Protein AF-A0A0X3VDR1-F1 (afdb_monomer_lite)

Secondary structure (DSSP, 8-state):
-HHHHHHTS-HHHHHHHHHHTT--SPPPHHHHHHHHTTSSPPPHHHHHHHHHHHHHHHHHHHHHHHHHHHHHHHHHHHHHHHHHHHHTT----SHHHHHHHHHHHHHHHHHHHHTTT-GGGS-HHHHHHHHHTT--TT-GGG-TT-----

Radius of gyration: 29.9 Å; chains: 1; bounding box: 50×28×79 Å

Sequence (150 aa):
MAVAQALGLKVTAVASAMRAAGTTQPLTVEQARAWRSLAEEPPPWMRELLADAAVRSARRAAVTRSRAIEAEHRELLLEAQVVEKLLAGRTIRGDERELIASDIAFRAMKDLVRADGDVGQLSDLDLASLRWAGVIPQNRSTWFLGRGNR

Organism: NCBI:txid135947

Foldseek 3Di:
DLLCVLLVHDPVLVVVLCVVVVNPDDDDSVVSNCCNVVVDPDDPSVVVSSVVVVVVVVVVVVVVVVVVVVVVVVLVVLLVVLLVCLLVVHDFDDDSSVVSLVVQQVVLLVQLVVVVLPCVSGDSSSVSSCVNQVHDSVDPVRRPVPDPDD

Structure (mmCIF, N/CA/C/O backbone):
data_AF-A0A0X3VDR1-F1
#
_entry.id   AF-A0A0X3VDR1-F1
#
loop_
_atom_site.group_PDB
_atom_site.id
_atom_site.type_symbol
_atom_site.label_atom_id
_atom_site.label_alt_id
_atom_site.label_comp_id
_atom_site.label_asym_id
_atom_site.label_entity_id
_atom_site.label_seq_id
_atom_site.pdbx_PDB_ins_code
_atom_site.Cartn_x
_atom_site.Cartn_y
_atom_site.Cartn_z
_atom_site.occupancy
_atom_site.B_iso_or_equiv
_atom_site.auth_seq_id
_atom_site.auth_comp_id
_atom_site.auth_asym_id
_atom_site.auth_atom_id
_atom_site.pdbx_PDB_model_num
ATOM 1 N N . MET A 1 1 ? -27.899 -1.282 23.219 1.00 63.50 1 MET A N 1
ATOM 2 C CA . MET A 1 1 ? -26.843 -1.035 22.203 1.00 63.50 1 MET A CA 1
ATOM 3 C C . MET A 1 1 ? -26.114 0.293 22.395 1.00 63.50 1 MET A C 1
ATOM 5 O O . MET A 1 1 ? -24.891 0.268 22.413 1.00 63.50 1 MET A O 1
ATOM 9 N N . ALA A 1 2 ? -26.819 1.418 22.575 1.00 83.94 2 ALA A N 1
ATOM 10 C CA . ALA A 1 2 ? -26.212 2.757 22.644 1.00 83.94 2 ALA A CA 1
ATOM 11 C C . ALA A 1 2 ? -25.095 2.916 23.701 1.00 83.94 2 ALA A C 1
ATOM 13 O O . ALA A 1 2 ? -24.086 3.555 23.428 1.00 83.94 2 ALA A O 1
ATOM 14 N N . VAL A 1 3 ? -25.221 2.269 24.865 1.00 84.50 3 VAL A N 1
ATOM 15 C CA . VAL A 1 3 ? -24.201 2.268 25.938 1.00 84.50 3 VAL A CA 1
ATOM 16 C C . VAL A 1 3 ? -22.885 1.631 25.481 1.00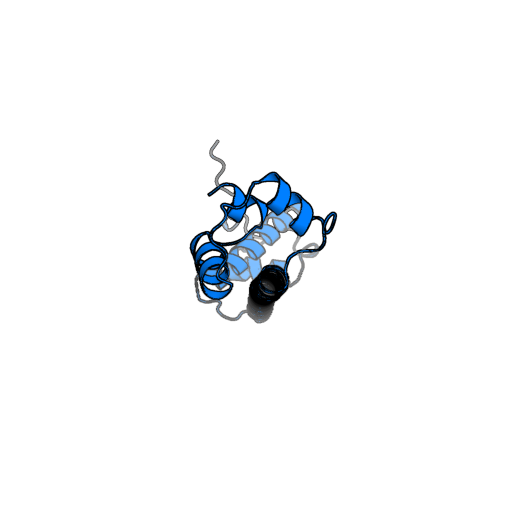 84.50 3 VAL A C 1
ATOM 18 O O . VAL A 1 3 ? -21.820 2.219 25.624 1.00 84.50 3 VAL A O 1
ATOM 21 N N . ALA A 1 4 ? -22.942 0.436 24.888 1.00 85.38 4 ALA A N 1
ATOM 22 C CA . ALA A 1 4 ? -21.743 -0.268 24.436 1.00 85.38 4 ALA A CA 1
ATOM 23 C C . ALA A 1 4 ? -21.039 0.497 23.305 1.00 85.38 4 ALA A C 1
ATOM 25 O O . ALA A 1 4 ? -19.815 0.595 23.291 1.00 85.38 4 ALA A O 1
ATOM 26 N N . GLN A 1 5 ? -21.814 1.115 22.409 1.00 86.69 5 GLN A N 1
ATOM 27 C CA . GLN A 1 5 ? -21.287 1.995 21.369 1.00 86.69 5 GLN A CA 1
ATOM 28 C C . GLN A 1 5 ? -20.631 3.250 21.964 1.00 86.69 5 GLN A C 1
ATOM 30 O O . GLN A 1 5 ? -19.521 3.598 21.563 1.00 86.69 5 GLN A O 1
ATOM 35 N N . ALA A 1 6 ? -21.263 3.879 22.963 1.00 86.50 6 ALA A N 1
ATOM 36 C CA . ALA A 1 6 ? -20.687 5.006 23.692 1.00 86.50 6 ALA A CA 1
ATOM 37 C C . ALA A 1 6 ? -19.363 4.631 24.373 1.00 86.50 6 ALA A C 1
ATOM 39 O O . ALA A 1 6 ? -18.447 5.441 24.360 1.00 86.50 6 ALA A O 1
ATOM 40 N N . LEU A 1 7 ? -19.206 3.393 24.850 1.00 84.50 7 LEU A N 1
ATOM 41 C CA . LEU A 1 7 ? -17.955 2.871 25.419 1.00 84.50 7 LEU A CA 1
ATOM 42 C C . LEU A 1 7 ? -16.945 2.374 24.365 1.00 84.50 7 LEU A C 1
ATOM 44 O O . LEU A 1 7 ? -15.790 2.130 24.693 1.00 84.50 7 LEU A O 1
ATOM 48 N N . GLY A 1 8 ? -17.349 2.210 23.101 1.00 85.94 8 GLY A N 1
ATOM 49 C CA . GLY A 1 8 ? -16.509 1.592 22.065 1.00 85.94 8 GLY A CA 1
ATOM 50 C C . GLY A 1 8 ? -16.304 0.083 22.260 1.00 85.94 8 GLY A C 1
ATOM 51 O O . GLY A 1 8 ? -15.312 -0.481 21.799 1.00 85.94 8 GLY A O 1
ATOM 52 N N . LEU A 1 9 ? -17.233 -0.579 22.952 1.00 89.38 9 LEU A N 1
ATOM 53 C CA . LEU A 1 9 ? -17.167 -1.986 23.339 1.00 89.38 9 LEU A CA 1
ATOM 54 C C . LEU A 1 9 ? -18.248 -2.819 22.645 1.00 89.38 9 LEU A C 1
ATOM 56 O O . LEU A 1 9 ? -19.273 -2.317 22.183 1.00 89.38 9 LEU A O 1
ATOM 60 N N . LYS A 1 10 ? -18.050 -4.141 22.615 1.00 89.62 10 LYS A N 1
ATOM 61 C CA . LYS A 1 10 ? -19.105 -5.077 22.205 1.00 89.62 10 LYS A CA 1
ATOM 62 C C . LYS A 1 10 ? -20.152 -5.194 23.312 1.00 89.62 10 LYS A C 1
ATOM 64 O O . LYS A 1 10 ? -19.797 -5.357 24.477 1.00 89.62 10 LYS A O 1
ATOM 69 N N . VAL A 1 11 ? -21.432 -5.218 22.935 1.00 89.25 11 VAL A N 1
ATOM 70 C CA . VAL A 1 11 ? -22.562 -5.403 23.871 1.00 89.25 11 VAL A CA 1
ATOM 71 C C . VAL A 1 11 ? -22.384 -6.662 24.721 1.00 89.25 11 VAL A C 1
ATOM 73 O O . VAL A 1 11 ? -22.598 -6.623 25.927 1.00 89.25 11 VAL A O 1
ATOM 76 N N . THR A 1 12 ? -21.929 -7.758 24.111 1.00 90.94 12 THR A N 1
ATOM 77 C CA . THR A 1 12 ? -21.685 -9.028 24.807 1.00 90.94 12 THR A CA 1
ATOM 78 C C . THR A 1 12 ? -20.596 -8.922 25.873 1.00 90.94 12 THR A C 1
ATOM 80 O O . THR A 1 12 ? -20.738 -9.517 26.935 1.00 90.94 12 THR A O 1
ATOM 83 N N . ALA A 1 13 ? -19.545 -8.133 25.629 1.00 89.06 13 ALA A N 1
ATOM 84 C CA . ALA A 1 13 ? -18.464 -7.924 26.589 1.00 89.06 13 ALA A CA 1
ATOM 85 C C . ALA A 1 13 ? -18.941 -7.112 27.802 1.00 89.06 13 ALA A C 1
ATOM 87 O O . ALA A 1 13 ? -18.691 -7.511 28.934 1.00 89.06 13 ALA A O 1
ATOM 88 N N . VAL A 1 14 ? -19.702 -6.036 27.568 1.00 89.19 14 VAL A N 1
ATOM 89 C CA . VAL A 1 14 ? -20.306 -5.227 28.642 1.00 89.19 14 VAL A CA 1
ATOM 90 C C . VAL A 1 14 ? -21.288 -6.067 29.461 1.00 89.19 14 VAL A C 1
ATOM 92 O O . VAL A 1 14 ? -21.184 -6.111 30.679 1.00 89.19 14 VAL A O 1
ATOM 95 N N . ALA A 1 15 ? -22.195 -6.799 28.807 1.00 89.50 15 ALA A N 1
ATOM 96 C CA . ALA A 1 15 ? -23.180 -7.632 29.497 1.00 89.50 15 ALA A CA 1
ATOM 97 C C . ALA A 1 15 ? -22.541 -8.782 30.295 1.00 89.50 15 ALA A C 1
ATOM 99 O O . ALA A 1 15 ? -23.060 -9.166 31.341 1.00 89.50 15 ALA A O 1
ATOM 100 N N . SER A 1 16 ? -21.436 -9.351 29.804 1.00 89.88 16 SER A N 1
ATOM 101 C CA . SER A 1 16 ? -20.677 -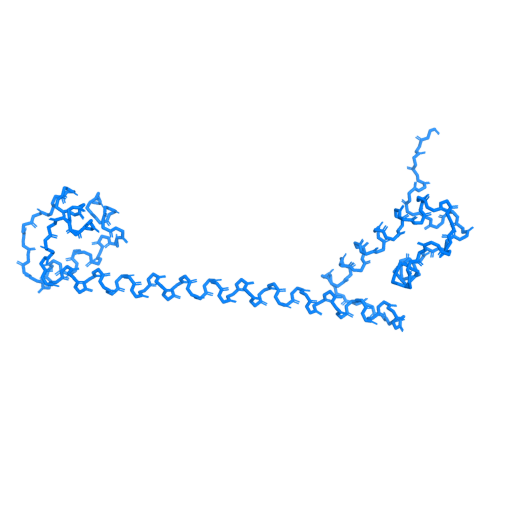10.372 30.531 1.00 89.88 16 SER A CA 1
ATOM 102 C C . SER A 1 16 ? -19.986 -9.784 31.761 1.00 89.88 16 SER A C 1
ATOM 104 O O . SER A 1 16 ? -20.050 -10.385 32.828 1.00 89.88 16 SER A O 1
ATOM 106 N N . ALA A 1 17 ? -19.368 -8.608 31.627 1.00 89.94 17 ALA A N 1
ATOM 107 C CA . ALA A 1 17 ? -18.690 -7.935 32.729 1.00 89.94 17 ALA A CA 1
ATOM 108 C C . ALA A 1 17 ? -19.677 -7.462 33.810 1.00 89.94 17 ALA A C 1
ATOM 110 O O . ALA A 1 17 ? -19.440 -7.691 34.990 1.00 89.94 17 ALA A O 1
ATOM 111 N N . MET A 1 18 ? -20.832 -6.912 33.414 1.00 91.06 18 MET A N 1
ATOM 112 C CA . MET A 1 18 ? -21.910 -6.556 34.346 1.00 91.06 18 MET A CA 1
ATOM 113 C C . MET A 1 18 ? -22.401 -7.770 35.140 1.00 91.06 18 MET A C 1
ATOM 115 O O . MET A 1 18 ? -22.559 -7.681 36.354 1.00 91.06 18 MET A O 1
ATOM 119 N N . ARG A 1 19 ? -22.601 -8.918 34.473 1.00 90.31 19 ARG A N 1
ATOM 120 C CA . ARG A 1 19 ? -22.996 -10.168 35.141 1.00 90.31 19 ARG A CA 1
ATOM 121 C C . ARG A 1 19 ? -21.931 -10.664 36.116 1.00 90.31 19 ARG A C 1
ATOM 123 O O . ARG A 1 19 ? -22.279 -11.026 37.232 1.00 90.31 19 ARG A O 1
ATOM 130 N N . ALA A 1 20 ? -20.659 -10.650 35.719 1.00 90.50 20 ALA A N 1
ATOM 131 C CA . ALA A 1 20 ? -19.552 -11.049 36.588 1.00 90.50 20 ALA A CA 1
ATOM 132 C C . ALA A 1 20 ? -19.414 -10.133 37.818 1.00 90.50 20 ALA A C 1
ATOM 134 O O . ALA A 1 20 ? -19.102 -10.606 38.904 1.00 90.50 20 ALA A O 1
ATOM 135 N N . ALA A 1 21 ? -19.711 -8.841 37.660 1.00 88.69 21 ALA A N 1
ATOM 136 C CA . ALA A 1 21 ? -19.691 -7.851 38.733 1.00 88.69 21 ALA A CA 1
ATOM 137 C C . ALA A 1 21 ? -20.991 -7.791 39.563 1.00 88.69 21 ALA A C 1
ATOM 139 O O . ALA A 1 21 ? -21.124 -6.912 40.411 1.00 88.69 21 ALA A O 1
ATOM 140 N N . GLY A 1 22 ? -21.983 -8.650 39.293 1.00 89.75 22 GLY A N 1
ATOM 141 C CA . GLY A 1 22 ? -23.278 -8.633 39.987 1.00 89.75 22 GLY A CA 1
ATOM 142 C C . GLY A 1 22 ? -24.116 -7.369 39.743 1.00 89.75 22 GLY A C 1
ATOM 143 O O . GLY A 1 22 ? -25.037 -7.078 40.502 1.00 89.75 22 GLY A O 1
ATOM 144 N N . THR A 1 23 ? -23.814 -6.598 38.696 1.00 86.19 23 THR A N 1
ATOM 145 C CA . THR A 1 23 ? -24.520 -5.349 38.385 1.00 86.19 23 THR A CA 1
ATOM 146 C C . THR A 1 23 ? -25.832 -5.651 37.666 1.00 86.19 23 THR A C 1
ATOM 148 O O . THR A 1 23 ? -25.842 -6.076 36.510 1.00 86.19 23 THR A O 1
ATOM 151 N N . THR A 1 24 ? -26.949 -5.410 38.350 1.00 81.12 24 THR A N 1
ATOM 152 C CA . THR A 1 24 ? -28.311 -5.621 37.825 1.00 81.12 24 THR A CA 1
ATOM 153 C C . THR A 1 24 ? -28.951 -4.344 37.287 1.00 81.12 24 THR A C 1
ATOM 155 O O . THR A 1 24 ? -29.916 -4.413 36.526 1.00 81.12 24 THR A O 1
ATOM 158 N N . GLN A 1 25 ? -28.412 -3.177 37.648 1.00 83.00 25 GLN A N 1
ATOM 159 C CA . GLN A 1 25 ? -28.931 -1.896 37.187 1.00 83.00 25 GLN A CA 1
ATOM 160 C C . GLN A 1 25 ? -28.566 -1.643 35.716 1.00 83.00 25 GLN A C 1
ATOM 162 O O . GLN A 1 25 ? -27.419 -1.866 35.312 1.00 83.00 25 GLN A O 1
ATOM 167 N N . PRO A 1 26 ? -29.520 -1.163 34.900 1.00 83.31 26 PRO A N 1
ATOM 168 C CA . PRO A 1 26 ? -29.241 -0.796 33.523 1.00 83.31 26 PRO A CA 1
ATOM 169 C C . PRO A 1 26 ? -28.345 0.444 33.476 1.00 83.31 26 PRO A C 1
ATOM 171 O O . PRO A 1 26 ? -28.610 1.452 34.123 1.00 83.31 26 PRO A O 1
ATOM 174 N N . LEU A 1 27 ? -27.291 0.370 32.666 1.00 86.75 27 LEU A N 1
ATOM 175 C CA . LEU A 1 27 ? -26.404 1.502 32.419 1.00 86.75 27 LEU A CA 1
ATOM 176 C C . LEU A 1 27 ? -27.073 2.528 31.504 1.00 86.75 27 LEU A C 1
ATOM 178 O O . LEU A 1 27 ? -27.718 2.164 30.516 1.00 86.75 27 LEU A O 1
ATOM 182 N N . THR A 1 28 ? -26.844 3.808 31.781 1.00 90.50 28 THR A N 1
ATOM 183 C CA . THR A 1 28 ? -27.268 4.901 30.898 1.00 90.50 28 THR A CA 1
ATOM 184 C C . THR A 1 28 ? -26.162 5.278 29.908 1.00 90.50 28 THR A C 1
ATOM 186 O O . THR A 1 28 ? -24.976 5.005 30.107 1.00 90.50 28 THR A O 1
ATOM 189 N N . VAL A 1 29 ? -26.544 5.907 28.793 1.00 89.56 29 VAL A N 1
ATOM 190 C CA . VAL A 1 29 ? -25.579 6.409 27.795 1.00 89.56 29 VAL A CA 1
ATOM 191 C C . VAL A 1 29 ? -24.739 7.551 28.368 1.00 89.56 29 VAL A C 1
ATOM 193 O O . VAL A 1 29 ? -23.575 7.690 28.004 1.00 89.56 29 VAL A O 1
ATOM 196 N N . GLU A 1 30 ? -25.320 8.347 29.261 1.00 89.88 30 GLU A 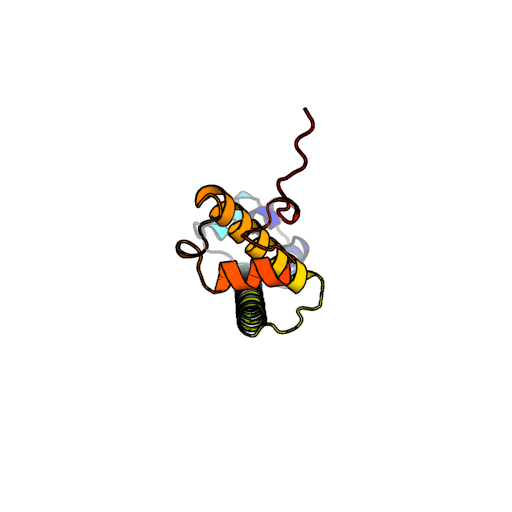N 1
ATOM 197 C CA . GLU A 1 30 ? -24.650 9.458 29.930 1.00 89.88 30 GLU A CA 1
ATOM 198 C C . GLU A 1 30 ? -23.514 8.963 30.829 1.00 89.88 30 GLU A C 1
ATOM 200 O O . GLU A 1 30 ? -22.370 9.355 30.613 1.00 89.88 30 GLU A O 1
ATOM 205 N N . GLN A 1 31 ? -23.784 7.991 31.706 1.00 88.69 31 GLN A N 1
ATOM 206 C CA . GLN A 1 31 ? -22.755 7.339 32.531 1.00 88.69 31 GLN A CA 1
ATOM 207 C C . GLN A 1 31 ? -21.651 6.711 31.677 1.00 88.69 31 GLN A C 1
ATOM 209 O O . GLN A 1 31 ? -20.464 6.888 31.935 1.00 88.69 31 GLN A O 1
ATOM 214 N N . ALA A 1 32 ? -22.025 6.021 30.595 1.00 88.12 32 ALA A N 1
ATOM 215 C CA . ALA A 1 32 ? -21.052 5.452 29.669 1.00 88.12 32 ALA A CA 1
ATOM 216 C C . ALA A 1 32 ? -20.134 6.507 29.031 1.00 88.12 32 ALA A C 1
ATOM 218 O O . ALA A 1 32 ? -18.950 6.243 28.817 1.00 88.12 32 ALA A O 1
ATOM 219 N N . ARG A 1 33 ? -20.661 7.695 28.716 1.00 87.81 33 ARG A N 1
ATOM 220 C CA . ARG A 1 33 ? -19.855 8.810 28.202 1.00 87.81 33 ARG A CA 1
ATOM 221 C C . ARG A 1 33 ? -18.971 9.402 29.293 1.00 87.81 33 ARG A C 1
ATOM 223 O O . ARG A 1 33 ? -17.789 9.586 29.024 1.00 87.81 33 ARG A O 1
ATOM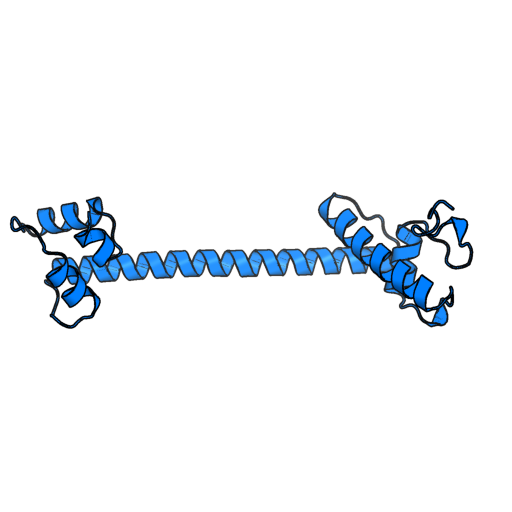 230 N N . ALA A 1 34 ? -19.511 9.620 30.492 1.00 88.75 34 ALA A N 1
ATOM 231 C CA . ALA A 1 34 ? -18.777 10.161 31.634 1.00 88.75 34 ALA A CA 1
ATOM 232 C C . ALA A 1 34 ? -17.572 9.285 32.013 1.00 88.75 34 ALA A C 1
ATOM 234 O O . ALA A 1 34 ? -16.464 9.793 32.178 1.00 88.75 34 ALA A O 1
ATOM 235 N N . TRP A 1 35 ? -17.745 7.960 32.043 1.00 89.50 35 TRP A N 1
ATOM 236 C CA . TRP A 1 35 ? -16.646 7.021 32.291 1.00 89.50 35 TRP A CA 1
ATOM 237 C C . TRP A 1 35 ? -15.628 6.988 31.156 1.00 89.50 35 TRP A C 1
ATOM 239 O O . TRP A 1 35 ? -14.429 6.880 31.398 1.00 89.50 35 TRP A O 1
ATOM 249 N N . ARG A 1 36 ? -16.079 7.103 29.901 1.00 84.81 36 ARG A N 1
ATOM 250 C CA . ARG A 1 36 ? -15.171 7.129 28.748 1.00 84.81 36 ARG A CA 1
ATOM 251 C C . ARG A 1 36 ? -14.330 8.402 28.696 1.00 84.81 36 ARG A C 1
ATOM 253 O O . ARG A 1 36 ? -13.182 8.336 28.267 1.00 84.81 36 ARG A O 1
ATOM 260 N N . SER A 1 37 ? -14.893 9.540 29.092 1.00 87.06 37 SER A N 1
ATOM 261 C CA . SER A 1 37 ? -14.170 10.810 29.172 1.00 87.06 37 SER A CA 1
ATOM 262 C C . SER A 1 37 ? -13.397 10.983 30.479 1.00 87.06 37 SER A C 1
ATOM 264 O O . SER A 1 37 ? -12.774 12.026 30.650 1.00 87.06 37 SER A O 1
ATOM 266 N N . LEU A 1 38 ? -13.452 10.003 31.395 1.00 83.75 38 LEU A N 1
ATOM 267 C CA . LEU A 1 38 ? -12.905 10.094 32.755 1.00 83.75 38 LEU A CA 1
ATOM 268 C C . LEU A 1 38 ? -13.440 11.308 33.539 1.00 83.75 38 LEU A C 1
ATOM 270 O O . LEU A 1 38 ? -12.772 11.815 34.433 1.00 83.75 38 LEU A O 1
ATOM 274 N N . ALA A 1 39 ? -14.643 11.780 33.196 1.00 86.75 39 ALA A N 1
ATOM 275 C CA . ALA A 1 39 ? -15.327 12.836 33.944 1.00 86.75 39 ALA A CA 1
ATOM 276 C C . ALA A 1 39 ? -15.883 12.301 35.273 1.00 86.75 39 ALA A C 1
ATOM 278 O O . ALA A 1 39 ? -15.972 13.034 36.251 1.00 86.75 39 ALA A O 1
ATOM 279 N N . GLU A 1 40 ? -16.206 11.008 35.303 1.00 89.25 40 GLU A N 1
ATOM 280 C CA . GLU A 1 40 ? -16.511 10.254 36.513 1.00 89.25 40 GLU A CA 1
ATOM 281 C C . GLU A 1 40 ? -15.599 9.034 36.601 1.00 89.25 40 GLU A C 1
ATOM 283 O O . GLU A 1 40 ? -15.258 8.419 35.582 1.00 89.25 40 GLU A O 1
ATOM 288 N N . GLU A 1 41 ? -15.232 8.659 37.826 1.00 86.81 41 GLU A N 1
ATOM 289 C CA . GLU A 1 41 ? -14.421 7.470 38.048 1.00 86.81 41 GLU A CA 1
ATOM 290 C C . GLU A 1 41 ? -15.238 6.202 37.733 1.00 86.81 41 GLU A C 1
ATOM 292 O O . GLU A 1 41 ? -16.297 5.984 38.332 1.00 86.81 41 GLU A O 1
ATOM 297 N N . PRO A 1 42 ? -14.786 5.346 36.794 1.00 89.00 42 PRO A N 1
ATOM 298 C CA . PRO A 1 42 ? -15.521 4.138 36.456 1.00 89.00 42 PRO A CA 1
ATOM 299 C C . PRO A 1 42 ? -15.432 3.113 37.592 1.00 89.00 42 PRO A C 1
ATOM 301 O O . PRO A 1 42 ? -14.389 3.004 38.247 1.00 89.00 42 PRO A O 1
ATOM 304 N N . PRO A 1 43 ? -16.459 2.264 37.769 1.00 90.25 43 PRO A N 1
ATOM 305 C CA . PRO A 1 43 ? -16.375 1.160 38.714 1.00 90.25 43 PRO A CA 1
ATOM 306 C C . PRO A 1 43 ? -15.231 0.194 38.338 1.00 90.25 43 PRO A C 1
ATOM 308 O O . PRO A 1 43 ? -14.903 0.067 37.152 1.00 90.25 43 PRO A O 1
ATOM 311 N N . PRO A 1 44 ? -14.634 -0.533 39.306 1.00 89.25 44 PRO A N 1
ATOM 312 C CA . PRO A 1 44 ? -13.439 -1.355 39.079 1.00 89.25 44 PRO A CA 1
ATOM 313 C C . PRO A 1 44 ? -13.546 -2.320 37.890 1.00 89.25 44 PRO A C 1
ATOM 315 O O . PRO A 1 44 ? -12.674 -2.322 37.024 1.00 89.25 44 PRO A O 1
ATOM 318 N N . TRP A 1 45 ? -14.663 -3.044 37.779 1.00 89.44 45 TRP A N 1
ATOM 319 C CA . TRP A 1 45 ? -14.919 -3.978 36.677 1.00 89.44 45 TRP A CA 1
ATOM 320 C C . TRP A 1 45 ? -14.962 -3.290 35.300 1.00 89.44 45 TRP A C 1
ATOM 322 O O . TRP A 1 45 ? -14.597 -3.886 34.286 1.00 89.44 45 TRP A O 1
ATOM 332 N N . MET A 1 46 ? -15.403 -2.028 35.242 1.00 89.31 46 MET A N 1
ATOM 333 C CA . MET A 1 46 ? -15.436 -1.243 34.008 1.00 89.31 46 MET A CA 1
ATOM 334 C C . MET A 1 46 ? -14.037 -0.734 33.655 1.00 89.31 46 MET A C 1
ATOM 336 O O . MET A 1 46 ? -13.680 -0.732 32.479 1.00 89.31 46 MET A O 1
ATOM 340 N N . ARG A 1 47 ? -13.220 -0.351 34.647 1.00 89.31 47 ARG A N 1
ATOM 341 C CA . ARG A 1 47 ? -11.816 0.038 34.416 1.00 89.31 47 ARG A CA 1
ATOM 342 C C . ARG A 1 47 ? -11.019 -1.102 33.796 1.00 89.31 47 ARG A C 1
ATOM 344 O O . ARG A 1 47 ? -10.348 -0.885 32.791 1.00 89.31 47 ARG A O 1
ATOM 351 N N . GLU A 1 48 ? -11.148 -2.310 34.340 1.00 88.12 48 GLU A N 1
ATOM 352 C CA . GLU A 1 48 ? -10.512 -3.515 33.791 1.00 88.12 48 GLU A CA 1
ATOM 353 C C . GLU A 1 48 ? -10.989 -3.793 32.362 1.00 88.12 48 GLU A C 1
ATOM 355 O O . GLU A 1 48 ? -10.182 -3.963 31.448 1.00 88.12 48 GLU A O 1
ATOM 360 N N . LEU A 1 49 ? -12.305 -3.733 32.130 1.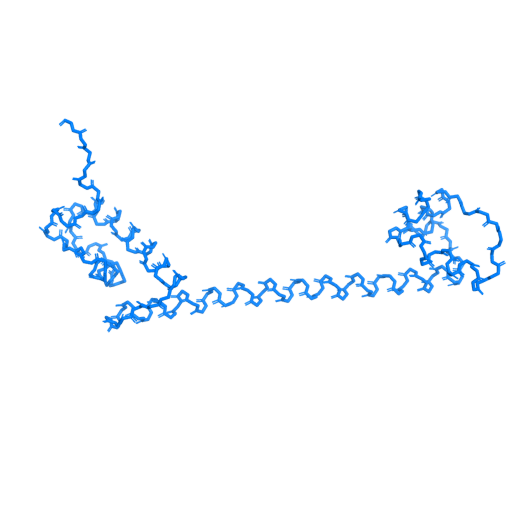00 90.38 49 LEU A N 1
ATOM 361 C CA . LEU A 1 49 ? -12.879 -3.948 30.804 1.00 90.38 49 LEU A CA 1
ATOM 362 C C . LEU A 1 49 ? -12.383 -2.924 29.766 1.00 90.38 49 LEU A C 1
ATOM 364 O O . LEU A 1 49 ? -12.110 -3.290 28.617 1.00 90.38 49 LEU A O 1
ATOM 368 N N . LEU A 1 50 ? -12.277 -1.649 30.151 1.00 89.00 50 LEU A N 1
ATOM 369 C CA . LEU A 1 50 ? -11.767 -0.573 29.300 1.00 89.00 50 LEU A CA 1
ATOM 370 C C . LEU A 1 50 ? -10.266 -0.730 29.033 1.00 89.00 50 LEU A C 1
ATOM 372 O O . LEU A 1 50 ? -9.845 -0.574 27.885 1.00 89.00 50 LEU A O 1
ATOM 376 N N . ALA A 1 51 ? -9.475 -1.098 30.044 1.00 89.75 51 ALA A N 1
ATOM 377 C CA . ALA A 1 51 ? -8.049 -1.378 29.895 1.00 89.75 51 ALA A CA 1
ATOM 378 C C . ALA A 1 51 ? -7.807 -2.545 28.921 1.00 89.75 51 ALA A C 1
ATOM 380 O O . ALA A 1 51 ? -7.066 -2.399 27.946 1.00 89.75 51 ALA A O 1
ATOM 381 N N . ASP A 1 52 ? -8.521 -3.659 29.083 1.00 90.12 52 ASP A N 1
ATOM 382 C CA . ASP A 1 52 ? -8.448 -4.807 28.173 1.00 90.12 52 ASP A CA 1
ATOM 383 C C . ASP A 1 52 ? -8.873 -4.458 26.745 1.00 90.12 52 ASP A C 1
ATOM 385 O O . ASP A 1 52 ? -8.357 -4.995 25.755 1.00 90.12 52 ASP A O 1
ATOM 389 N N . ALA A 1 53 ? -9.875 -3.594 26.600 1.00 88.94 53 ALA A N 1
ATOM 390 C CA . ALA A 1 53 ? -10.307 -3.120 25.296 1.00 88.94 53 ALA A CA 1
ATOM 391 C C . ALA A 1 53 ? -9.256 -2.220 24.638 1.00 88.94 53 ALA A C 1
ATOM 393 O O . ALA A 1 53 ? -9.012 -2.377 23.437 1.00 88.94 53 ALA A O 1
ATOM 394 N N . ALA A 1 54 ? -8.608 -1.345 25.411 1.00 88.06 54 ALA A N 1
ATOM 395 C CA . ALA A 1 54 ? -7.520 -0.485 24.959 1.00 88.06 54 ALA A CA 1
ATOM 396 C C . ALA A 1 54 ? -6.290 -1.300 24.532 1.00 88.06 54 ALA A C 1
ATOM 398 O O . ALA A 1 54 ? -5.753 -1.084 23.448 1.00 88.06 54 ALA A O 1
ATOM 399 N N . VAL A 1 55 ? -5.892 -2.317 25.303 1.00 91.50 55 VAL A N 1
ATOM 400 C CA . VAL A 1 55 ? -4.791 -3.222 24.926 1.00 91.50 55 VAL A CA 1
ATOM 401 C C . VAL A 1 55 ? -5.115 -3.958 23.622 1.00 91.50 55 VAL A C 1
ATOM 403 O O . VAL A 1 55 ? -4.296 -4.018 22.701 1.00 91.50 55 VAL A O 1
ATOM 406 N N . ARG A 1 56 ? -6.339 -4.484 23.483 1.00 88.38 56 ARG A N 1
ATOM 407 C CA . ARG A 1 56 ? -6.765 -5.182 22.259 1.00 88.38 56 ARG A CA 1
ATOM 408 C C . ARG A 1 56 ? -6.890 -4.258 21.052 1.00 88.38 56 ARG A C 1
ATOM 410 O O . ARG A 1 56 ? -6.671 -4.712 19.926 1.00 88.38 56 ARG A O 1
ATOM 417 N N . SER A 1 57 ? -7.309 -3.007 21.228 1.00 86.62 57 SER A N 1
ATOM 418 C CA . SER A 1 57 ? -7.363 -2.036 20.130 1.00 86.62 57 SER A CA 1
ATOM 419 C C . SER A 1 57 ? -5.953 -1.620 19.711 1.00 86.62 57 SER A C 1
ATOM 421 O O . SER A 1 57 ? -5.652 -1.672 18.519 1.00 86.62 57 SER A O 1
ATOM 423 N N . ALA A 1 58 ? -5.065 -1.346 20.670 1.00 89.31 58 ALA A N 1
ATOM 424 C CA . ALA A 1 58 ? -3.666 -1.017 20.424 1.00 89.31 58 ALA A CA 1
ATOM 425 C C . ALA A 1 58 ? -2.938 -2.149 19.688 1.00 89.31 58 ALA A C 1
ATOM 427 O O . ALA A 1 58 ? -2.291 -1.901 18.672 1.00 89.31 58 ALA A O 1
ATOM 428 N N . ARG A 1 59 ? -3.112 -3.406 20.123 1.00 91.44 59 ARG A N 1
ATOM 429 C CA . ARG A 1 59 ? -2.522 -4.576 19.452 1.00 91.44 59 ARG A CA 1
ATOM 430 C C . ARG A 1 59 ? -3.014 -4.723 18.014 1.00 91.44 59 ARG A C 1
ATOM 432 O O . ARG A 1 59 ? -2.213 -4.970 17.119 1.00 91.44 59 ARG A O 1
ATOM 439 N N . ARG A 1 60 ? -4.316 -4.545 17.770 1.00 90.06 60 ARG A N 1
ATOM 440 C CA . ARG A 1 60 ? -4.873 -4.581 16.408 1.00 90.06 60 ARG A CA 1
ATOM 441 C C . ARG A 1 60 ? -4.302 -3.463 15.542 1.00 90.06 60 ARG A C 1
ATOM 443 O O . ARG A 1 60 ? -3.858 -3.735 14.435 1.00 90.06 60 ARG A O 1
ATOM 450 N N . ALA A 1 61 ? -4.245 -2.241 16.065 1.00 90.75 61 ALA A N 1
ATOM 451 C CA . ALA A 1 61 ? -3.656 -1.108 15.361 1.00 90.75 61 ALA A CA 1
ATOM 452 C C . ALA A 1 61 ? -2.160 -1.316 15.066 1.00 90.75 61 ALA A C 1
ATOM 454 O O . ALA A 1 61 ? -1.684 -0.900 14.014 1.00 90.75 61 ALA A O 1
ATOM 455 N N . ALA A 1 62 ? -1.417 -1.956 15.972 1.00 91.25 62 ALA A N 1
ATOM 456 C CA . ALA A 1 62 ? -0.014 -2.302 15.763 1.00 91.25 62 ALA A CA 1
ATOM 457 C C . ALA A 1 62 ? 0.155 -3.354 14.657 1.00 91.25 62 ALA A C 1
ATOM 459 O O . ALA A 1 62 ? 0.973 -3.164 13.766 1.00 91.25 62 ALA A O 1
ATOM 460 N N . VAL A 1 63 ? -0.663 -4.413 14.652 1.00 92.50 63 VAL A N 1
ATOM 461 C CA . VAL A 1 63 ? -0.639 -5.438 13.593 1.00 92.50 63 VAL A CA 1
ATOM 462 C C . VAL A 1 63 ? -0.983 -4.837 12.231 1.00 92.50 63 VAL A C 1
ATOM 464 O O . VAL A 1 63 ? -0.297 -5.122 11.255 1.00 92.50 63 VAL A O 1
ATOM 467 N N . THR A 1 64 ? -2.011 -3.989 12.149 1.00 91.88 64 THR A N 1
ATOM 468 C CA . THR A 1 64 ? -2.369 -3.316 10.892 1.00 91.88 64 THR A CA 1
ATOM 469 C C . THR A 1 64 ? -1.235 -2.424 10.394 1.00 91.88 64 THR A C 1
ATOM 471 O O . THR A 1 64 ? -0.910 -2.475 9.213 1.00 91.88 64 THR A O 1
ATOM 474 N N . ARG A 1 65 ? -0.594 -1.656 11.287 1.00 88.75 65 ARG A N 1
ATOM 475 C CA . ARG A 1 65 ? 0.576 -0.840 10.932 1.00 88.75 65 ARG A CA 1
ATOM 476 C C . ARG A 1 65 ? 1.754 -1.691 10.459 1.00 88.75 65 ARG A C 1
ATOM 478 O O . ARG A 1 65 ? 2.318 -1.375 9.422 1.00 88.75 65 ARG A O 1
ATOM 485 N N . SER A 1 66 ? 2.076 -2.782 11.158 1.00 90.56 66 SER A N 1
ATOM 486 C CA . SER A 1 66 ? 3.149 -3.707 10.751 1.00 90.56 66 SER A CA 1
ATOM 487 C C . SER A 1 66 ? 2.897 -4.255 9.353 1.00 90.56 66 SER A C 1
ATOM 489 O O . SER A 1 66 ? 3.761 -4.176 8.492 1.00 90.56 66 SER A O 1
ATOM 491 N N . ARG A 1 67 ? 1.671 -4.721 9.090 1.00 91.38 67 ARG A N 1
ATOM 492 C CA . ARG A 1 67 ? 1.293 -5.252 7.776 1.00 91.38 67 ARG A CA 1
ATOM 493 C C . ARG A 1 67 ? 1.383 -4.212 6.666 1.00 91.38 67 ARG A C 1
ATOM 495 O O . ARG A 1 67 ? 1.766 -4.569 5.561 1.00 91.38 67 ARG A O 1
ATOM 502 N N . ALA A 1 68 ? 1.017 -2.961 6.946 1.00 89.38 68 ALA A N 1
ATOM 503 C CA . ALA A 1 68 ? 1.142 -1.879 5.974 1.00 89.38 68 ALA A CA 1
ATOM 504 C C . ALA A 1 68 ? 2.615 -1.623 5.623 1.00 89.38 68 ALA A C 1
ATOM 506 O O . ALA A 1 68 ? 2.958 -1.607 4.447 1.00 89.38 68 ALA A O 1
ATOM 507 N N . ILE A 1 69 ? 3.484 -1.535 6.635 1.00 90.56 69 ILE A N 1
ATOM 508 C CA . ILE A 1 69 ? 4.931 -1.352 6.447 1.00 90.56 69 ILE A CA 1
ATOM 509 C C . ILE A 1 69 ? 5.541 -2.540 5.690 1.00 90.56 69 ILE A C 1
ATOM 511 O O . ILE A 1 69 ? 6.325 -2.356 4.768 1.00 90.56 69 ILE A O 1
ATOM 515 N N . GLU A 1 70 ? 5.177 -3.771 6.051 1.00 90.56 70 GLU A N 1
ATOM 516 C CA . GLU A 1 70 ? 5.654 -4.981 5.371 1.00 90.56 70 GLU A CA 1
ATOM 517 C C . GLU A 1 70 ? 5.199 -5.049 3.907 1.00 90.56 70 GLU A C 1
ATOM 519 O O . GLU A 1 70 ? 5.944 -5.538 3.057 1.00 90.56 70 GLU A O 1
ATOM 524 N N . ALA A 1 71 ? 3.981 -4.588 3.608 1.00 89.19 71 ALA A N 1
ATOM 525 C CA . ALA A 1 71 ? 3.465 -4.528 2.245 1.00 89.19 71 ALA A CA 1
ATOM 526 C C . ALA A 1 71 ? 4.223 -3.487 1.410 1.00 89.19 71 ALA A C 1
ATOM 528 O O . ALA A 1 71 ? 4.717 -3.832 0.340 1.00 89.19 71 ALA A O 1
ATOM 529 N N . GLU A 1 72 ? 4.394 -2.272 1.936 1.00 89.94 72 GLU A N 1
ATOM 530 C CA . GLU A 1 72 ? 5.170 -1.203 1.294 1.00 89.94 72 GLU A CA 1
ATOM 531 C C . GLU A 1 72 ? 6.623 -1.637 1.061 1.00 89.94 72 GLU A C 1
ATOM 533 O O . GLU A 1 72 ? 7.161 -1.509 -0.036 1.00 89.94 72 GLU A O 1
ATOM 538 N N . HIS A 1 73 ? 7.251 -2.258 2.062 1.00 91.06 73 HIS A N 1
ATOM 539 C CA . HIS A 1 73 ? 8.610 -2.769 1.922 1.00 91.06 73 HIS A CA 1
ATOM 540 C C . HIS A 1 73 ? 8.719 -3.843 0.831 1.00 91.06 73 HIS A C 1
ATOM 542 O O . HIS A 1 73 ? 9.687 -3.863 0.071 1.00 91.06 73 HIS A O 1
ATOM 548 N N . ARG A 1 74 ? 7.728 -4.736 0.723 1.00 91.44 74 ARG A N 1
ATOM 549 C CA . ARG A 1 74 ? 7.697 -5.765 -0.324 1.00 91.44 74 ARG A CA 1
ATOM 550 C C . ARG A 1 74 ? 7.563 -5.156 -1.717 1.00 91.44 74 ARG A C 1
ATOM 552 O O . ARG A 1 74 ? 8.229 -5.637 -2.629 1.00 91.44 74 ARG A O 1
ATOM 559 N N . GLU A 1 75 ? 6.728 -4.134 -1.869 1.00 90.75 75 GLU A N 1
ATOM 560 C CA . GLU A 1 75 ? 6.551 -3.410 -3.129 1.00 90.75 75 GLU A CA 1
ATOM 561 C C . GLU A 1 75 ? 7.864 -2.749 -3.568 1.00 90.75 75 GLU A C 1
ATOM 563 O O . GLU A 1 75 ? 8.332 -3.001 -4.678 1.00 90.75 75 GLU A O 1
ATOM 568 N N . LEU A 1 76 ? 8.537 -2.041 -2.654 1.00 93.38 76 LEU A N 1
ATOM 569 C CA . LEU A 1 76 ? 9.845 -1.427 -2.913 1.00 93.38 76 LEU A CA 1
ATOM 570 C C . LEU A 1 76 ? 10.908 -2.458 -3.320 1.00 93.38 76 LEU A C 1
ATOM 572 O O . LEU A 1 76 ? 11.686 -2.230 -4.246 1.00 93.38 76 LEU A O 1
ATOM 576 N N . LEU A 1 77 ? 10.947 -3.616 -2.651 1.00 94.88 77 LEU A N 1
ATOM 577 C CA . LEU A 1 77 ? 11.863 -4.699 -3.021 1.00 94.88 77 LEU A CA 1
ATOM 578 C C . LEU A 1 77 ? 11.542 -5.283 -4.400 1.00 94.88 77 LEU A C 1
ATOM 580 O O . LEU A 1 77 ? 12.458 -5.656 -5.134 1.00 94.88 77 LEU A O 1
ATOM 584 N N . LEU A 1 78 ? 10.260 -5.391 -4.752 1.00 94.88 78 LEU A N 1
ATOM 585 C CA . LEU A 1 78 ? 9.839 -5.903 -6.050 1.00 94.88 78 LEU A CA 1
ATOM 586 C C . LEU A 1 78 ? 10.237 -4.942 -7.175 1.00 94.88 78 LEU A C 1
ATOM 588 O O . LEU A 1 78 ? 10.789 -5.388 -8.181 1.00 94.88 78 LEU A O 1
ATOM 592 N N . GLU A 1 79 ? 10.025 -3.640 -6.978 1.00 95.31 79 GLU A N 1
ATOM 593 C CA . GLU A 1 79 ? 10.452 -2.598 -7.912 1.00 95.31 79 GLU A CA 1
ATOM 594 C C . GLU A 1 79 ? 11.975 -2.602 -8.086 1.00 95.31 79 GLU A C 1
ATOM 596 O O . GLU A 1 79 ? 12.464 -2.685 -9.214 1.00 95.31 79 GLU A O 1
ATOM 601 N N . ALA A 1 80 ? 12.735 -2.643 -6.986 1.00 96.38 80 ALA A N 1
ATOM 602 C CA . ALA A 1 80 ? 14.194 -2.719 -7.033 1.00 96.38 80 ALA A CA 1
ATOM 603 C C . ALA A 1 80 ? 14.693 -3.953 -7.812 1.00 96.38 80 ALA A C 1
ATOM 605 O O . ALA A 1 80 ? 15.602 -3.843 -8.636 1.00 96.38 80 ALA A O 1
ATOM 606 N N . GLN A 1 81 ? 14.067 -5.121 -7.618 1.00 96.69 81 GLN A N 1
ATOM 607 C CA . GLN A 1 81 ? 14.386 -6.336 -8.381 1.00 96.69 81 GLN A CA 1
ATOM 608 C C . GLN A 1 81 ? 14.079 -6.192 -9.876 1.00 96.69 81 GLN A C 1
ATOM 610 O O . GLN A 1 81 ? 14.813 -6.725 -10.712 1.00 96.69 81 GLN A O 1
ATOM 615 N N . VAL A 1 82 ? 12.977 -5.524 -10.229 1.00 97.69 82 VAL A N 1
ATOM 616 C CA . VAL A 1 82 ? 12.616 -5.263 -11.628 1.00 97.69 82 VAL A CA 1
ATOM 617 C C . VAL A 1 82 ? 13.636 -4.328 -12.267 1.00 97.69 82 VAL A C 1
ATOM 619 O O . VAL A 1 82 ? 14.152 -4.658 -13.334 1.00 97.69 82 VAL A O 1
ATOM 622 N N . VAL A 1 83 ? 14.000 -3.234 -11.596 1.00 97.88 83 VAL A N 1
ATOM 623 C CA . VAL A 1 83 ? 15.040 -2.296 -12.047 1.00 97.88 83 VAL A CA 1
ATOM 624 C C . VAL A 1 83 ? 16.370 -3.019 -12.265 1.00 97.88 83 VAL A C 1
ATOM 626 O O . VAL A 1 83 ? 16.960 -2.916 -13.341 1.00 97.88 83 VAL A O 1
ATOM 629 N N . GLU A 1 84 ? 16.814 -3.830 -11.301 1.00 97.88 84 GLU A N 1
ATOM 630 C CA . GLU A 1 84 ? 18.045 -4.620 -11.421 1.00 97.88 84 GLU A CA 1
ATOM 631 C C . GLU A 1 84 ? 17.996 -5.577 -12.627 1.00 97.88 84 GLU A C 1
ATOM 633 O O . GLU A 1 84 ? 18.974 -5.733 -13.363 1.00 97.88 84 GLU A O 1
ATOM 638 N N . LYS A 1 85 ? 16.852 -6.232 -12.859 1.00 97.69 85 LYS A N 1
ATOM 639 C CA . LYS A 1 85 ? 16.662 -7.130 -14.006 1.00 97.69 85 LYS A CA 1
ATOM 640 C C . LYS A 1 85 ? 16.668 -6.380 -15.334 1.00 97.69 85 LYS A C 1
ATOM 642 O O . LYS A 1 85 ? 17.312 -6.868 -16.261 1.00 97.69 85 LYS A O 1
ATOM 647 N N . LEU A 1 86 ? 15.998 -5.230 -15.418 1.00 97.69 86 LEU A N 1
ATOM 648 C CA . LEU A 1 86 ? 15.971 -4.381 -16.611 1.00 97.69 86 LEU A CA 1
ATOM 649 C C . LEU A 1 86 ? 17.385 -3.950 -16.999 1.00 97.69 86 LEU A C 1
ATOM 651 O O . LEU A 1 86 ? 17.819 -4.206 -18.125 1.00 97.69 86 LEU A O 1
ATOM 655 N N . LEU A 1 87 ? 18.122 -3.368 -16.050 1.00 97.75 87 LEU A N 1
ATOM 656 C CA . LEU A 1 87 ? 19.493 -2.902 -16.267 1.00 97.75 87 LEU A CA 1
ATOM 657 C C . LEU A 1 87 ? 20.421 -4.052 -16.679 1.00 97.75 87 LEU A C 1
ATOM 659 O O . LEU A 1 87 ? 21.210 -3.913 -17.611 1.00 97.75 87 LEU A O 1
ATOM 663 N N . ALA A 1 88 ? 20.261 -5.226 -16.063 1.00 96.62 88 ALA A N 1
ATOM 664 C CA . ALA A 1 88 ? 21.006 -6.430 -16.425 1.00 96.62 88 ALA A CA 1
ATOM 665 C C . ALA A 1 88 ? 20.532 -7.102 -17.733 1.00 96.62 88 ALA A C 1
ATOM 667 O O . ALA A 1 88 ? 21.096 -8.124 -18.122 1.00 96.62 88 ALA A O 1
ATOM 668 N N . GLY A 1 89 ? 19.474 -6.604 -18.386 1.00 94.38 89 GLY A N 1
ATOM 669 C CA . GLY A 1 89 ? 18.888 -7.220 -19.583 1.00 94.38 89 GLY A CA 1
ATOM 670 C C . GLY A 1 89 ? 18.325 -8.627 -19.345 1.00 94.38 89 GLY A C 1
ATOM 671 O O . GLY A 1 89 ? 18.257 -9.436 -20.269 1.00 94.38 89 GLY A O 1
ATOM 672 N N . ARG A 1 90 ? 17.958 -8.954 -18.101 1.00 94.56 90 ARG A N 1
ATOM 673 C CA . ARG A 1 90 ? 17.438 -10.271 -17.718 1.00 94.56 90 ARG A CA 1
ATOM 674 C C . ARG A 1 90 ? 15.935 -10.354 -17.943 1.00 94.56 90 ARG A C 1
ATOM 676 O O . ARG A 1 90 ? 15.209 -9.372 -17.832 1.00 94.56 90 ARG A O 1
ATOM 683 N N . THR A 1 91 ? 15.448 -11.570 -18.177 1.00 92.62 91 THR A N 1
ATOM 684 C CA . THR A 1 91 ? 14.012 -11.821 -18.314 1.00 92.62 91 THR A CA 1
ATOM 685 C C . THR A 1 91 ? 13.263 -11.480 -17.022 1.00 92.62 91 THR A C 1
ATOM 687 O O . THR A 1 91 ? 13.638 -11.888 -15.911 1.00 92.62 91 THR A O 1
ATOM 690 N N . ILE A 1 92 ? 12.162 -10.756 -17.194 1.00 94.75 92 ILE A N 1
ATOM 691 C CA . ILE A 1 92 ? 11.194 -10.415 -16.156 1.00 94.75 92 ILE A CA 1
ATOM 692 C C . ILE A 1 92 ? 9.975 -11.303 -16.387 1.00 94.75 92 ILE A C 1
ATOM 694 O O . ILE A 1 92 ? 9.528 -11.433 -17.521 1.00 94.75 92 ILE A O 1
ATOM 698 N N . ARG A 1 93 ? 9.524 -11.988 -15.333 1.00 90.75 93 ARG A N 1
ATOM 699 C CA . ARG A 1 93 ? 8.368 -12.888 -15.376 1.00 90.75 93 ARG A CA 1
ATOM 700 C C . ARG A 1 93 ? 7.472 -12.671 -14.166 1.00 90.75 93 ARG A C 1
ATOM 702 O O . ARG A 1 93 ? 7.980 -12.531 -13.042 1.00 90.75 93 ARG A O 1
ATOM 709 N N . GLY A 1 94 ? 6.173 -12.765 -14.411 1.00 93.19 94 GLY A N 1
ATOM 710 C CA . GLY A 1 94 ? 5.115 -12.722 -13.409 1.00 93.19 94 GLY A CA 1
ATOM 711 C C . GLY A 1 94 ? 4.390 -11.385 -13.414 1.00 93.19 94 GLY A C 1
ATOM 712 O O . GLY A 1 94 ? 5.032 -10.339 -13.481 1.00 93.19 94 GLY A O 1
ATOM 713 N N . ASP A 1 95 ? 3.068 -11.455 -13.292 1.00 93.75 95 ASP A N 1
ATOM 714 C CA . ASP A 1 95 ? 2.128 -10.367 -13.570 1.00 93.75 95 ASP A CA 1
ATOM 715 C C . ASP A 1 95 ? 2.511 -9.039 -12.900 1.00 93.75 95 ASP A C 1
ATOM 717 O O . ASP A 1 95 ? 2.620 -8.021 -13.575 1.00 93.75 95 ASP A O 1
ATOM 721 N N . GLU A 1 96 ? 2.807 -9.039 -11.594 1.00 93.44 96 GLU A N 1
ATOM 722 C CA . GLU A 1 96 ? 3.202 -7.813 -10.877 1.00 93.44 96 GLU A CA 1
ATOM 723 C C . GLU A 1 96 ? 4.532 -7.234 -11.382 1.00 93.44 96 GLU A C 1
ATOM 725 O O . GLU A 1 96 ? 4.667 -6.024 -11.548 1.00 93.44 96 GLU A O 1
ATOM 730 N N . ARG A 1 97 ? 5.525 -8.085 -11.665 1.00 95.25 97 ARG A N 1
ATOM 731 C CA . ARG A 1 97 ? 6.837 -7.625 -12.148 1.00 95.25 97 ARG A CA 1
ATOM 732 C C . ARG A 1 97 ? 6.756 -7.090 -13.571 1.00 95.25 97 ARG A C 1
ATOM 734 O O . ARG A 1 97 ? 7.428 -6.117 -13.896 1.00 95.25 97 ARG A O 1
ATOM 741 N N . GLU A 1 98 ? 5.963 -7.744 -14.412 1.00 95.81 98 GLU A N 1
ATOM 742 C CA . GLU A 1 98 ? 5.710 -7.318 -15.788 1.00 95.81 98 GLU A CA 1
ATOM 743 C C . GLU A 1 98 ? 4.906 -6.016 -15.825 1.00 95.81 98 GLU A C 1
ATOM 745 O O . GLU A 1 98 ? 5.204 -5.151 -16.648 1.00 95.81 98 GLU A O 1
ATOM 750 N N . LEU A 1 99 ? 3.962 -5.825 -14.898 1.00 95.62 99 LEU A N 1
ATOM 751 C CA . LEU A 1 99 ? 3.238 -4.565 -14.739 1.00 95.62 99 LEU A CA 1
ATOM 752 C C . LEU A 1 99 ? 4.179 -3.419 -14.345 1.00 95.62 99 LEU A C 1
ATOM 754 O O . LEU A 1 99 ? 4.143 -2.369 -14.983 1.00 95.62 99 LEU A O 1
ATOM 758 N N . ILE A 1 100 ? 5.060 -3.630 -13.360 1.00 96.25 100 ILE A N 1
ATOM 759 C CA . ILE A 1 100 ? 6.068 -2.631 -12.962 1.00 96.25 100 ILE A CA 1
ATOM 760 C C . ILE A 1 100 ? 7.000 -2.310 -14.138 1.00 96.25 100 ILE A C 1
ATOM 762 O O . ILE A 1 100 ? 7.219 -1.144 -14.457 1.00 96.25 100 ILE A O 1
ATOM 766 N N . ALA A 1 101 ? 7.518 -3.331 -14.826 1.00 96.25 101 ALA A N 1
ATOM 767 C CA . ALA A 1 101 ? 8.385 -3.134 -15.987 1.00 96.25 101 ALA A CA 1
ATOM 768 C C . ALA A 1 101 ? 7.675 -2.364 -17.116 1.00 96.25 101 ALA A C 1
ATOM 770 O O . ALA A 1 101 ? 8.286 -1.509 -17.758 1.00 96.25 101 ALA A O 1
ATOM 771 N N . SER A 1 102 ? 6.379 -2.622 -17.317 1.00 95.50 102 SER A N 1
ATOM 772 C CA . SER A 1 102 ? 5.543 -1.910 -18.287 1.00 95.50 102 SER A CA 1
ATOM 773 C C . SER A 1 102 ? 5.324 -0.448 -17.904 1.00 95.50 102 SER A C 1
ATOM 775 O O . SER A 1 102 ? 5.408 0.413 -18.777 1.00 95.50 102 SER A O 1
ATOM 777 N N . ASP A 1 103 ? 5.085 -0.142 -16.625 1.00 96.25 103 ASP A N 1
ATOM 778 C CA . ASP A 1 103 ? 4.942 1.243 -16.156 1.00 96.25 103 ASP A CA 1
ATOM 779 C C . ASP A 1 103 ? 6.245 2.035 -16.342 1.00 96.25 103 ASP A C 1
ATOM 781 O O . ASP A 1 103 ? 6.224 3.147 -16.875 1.00 96.25 103 ASP A O 1
ATOM 785 N N . ILE A 1 104 ? 7.394 1.434 -16.010 1.00 96.94 104 ILE A N 1
ATOM 786 C CA . ILE A 1 104 ? 8.712 2.042 -16.248 1.00 96.94 104 ILE A CA 1
ATOM 787 C C . ILE A 1 104 ? 8.919 2.288 -17.751 1.00 96.94 104 ILE A C 1
ATOM 789 O O . ILE A 1 104 ? 9.233 3.409 -18.148 1.00 96.94 104 ILE A O 1
ATOM 793 N N . ALA A 1 105 ? 8.673 1.285 -18.602 1.00 96.00 105 ALA A N 1
ATOM 794 C CA . ALA A 1 105 ? 8.816 1.426 -20.054 1.00 96.00 105 ALA A CA 1
ATOM 795 C C . ALA A 1 105 ? 7.863 2.481 -20.644 1.00 96.00 105 ALA A C 1
ATOM 797 O O . ALA A 1 105 ? 8.223 3.206 -21.575 1.00 96.00 105 ALA A O 1
ATOM 798 N N . PHE A 1 106 ? 6.652 2.607 -20.100 1.00 95.06 106 PHE A N 1
ATOM 799 C CA . PHE A 1 106 ? 5.694 3.627 -20.511 1.00 95.06 106 PHE A CA 1
ATOM 800 C C . PHE A 1 106 ? 6.152 5.041 -20.126 1.00 95.06 106 PHE A C 1
ATOM 802 O O . PHE A 1 106 ? 6.011 5.971 -20.924 1.00 95.06 106 PHE A O 1
ATOM 809 N N . ARG A 1 107 ? 6.736 5.224 -18.936 1.00 95.06 107 ARG A N 1
ATOM 810 C CA . ARG A 1 107 ? 7.347 6.503 -18.535 1.00 95.06 107 ARG A CA 1
ATOM 811 C C . ARG A 1 107 ? 8.531 6.852 -19.438 1.00 95.06 107 ARG A C 1
ATOM 813 O O . ARG A 1 107 ? 8.524 7.932 -20.025 1.00 95.06 107 ARG A O 1
ATOM 820 N N . ALA A 1 108 ? 9.434 5.899 -19.663 1.00 95.81 108 ALA A N 1
ATOM 821 C CA . ALA A 1 108 ? 10.572 6.048 -20.565 1.00 95.81 108 ALA A CA 1
ATOM 822 C C . ALA A 1 108 ? 10.147 6.422 -21.996 1.00 95.81 108 ALA A C 1
ATOM 824 O O . ALA A 1 108 ? 10.767 7.262 -22.641 1.00 95.81 108 ALA A O 1
ATOM 825 N N . MET A 1 109 ? 9.037 5.860 -22.491 1.00 93.94 109 MET A N 1
ATOM 826 C CA . MET A 1 109 ? 8.458 6.222 -23.789 1.00 93.94 109 MET A CA 1
ATOM 827 C C . MET A 1 109 ? 8.015 7.688 -23.841 1.00 93.94 109 MET A C 1
ATOM 829 O O . MET A 1 109 ? 8.231 8.370 -24.842 1.00 93.94 109 MET A O 1
ATOM 833 N N . LYS A 1 110 ? 7.382 8.195 -22.780 1.00 93.62 110 LYS A N 1
ATOM 834 C CA . LYS A 1 110 ? 6.972 9.605 -22.725 1.00 93.62 110 LYS A CA 1
ATOM 835 C C . LYS A 1 110 ? 8.181 10.530 -22.756 1.00 93.62 110 LYS A C 1
ATOM 837 O O . LYS A 1 110 ? 8.115 11.571 -23.406 1.00 93.62 110 LYS A O 1
ATOM 842 N N . ASP A 1 111 ? 9.258 10.149 -22.085 1.00 94.19 111 ASP A N 1
ATOM 843 C CA . ASP A 1 111 ? 10.490 10.932 -22.064 1.00 94.19 111 ASP A CA 1
ATOM 844 C C . ASP A 1 111 ? 11.225 10.855 -23.406 1.00 94.19 111 ASP A C 1
ATOM 846 O O . ASP A 1 111 ? 11.639 11.889 -23.924 1.00 94.19 111 ASP A O 1
ATOM 850 N N . LEU A 1 112 ? 11.229 9.692 -24.067 1.00 93.75 112 LEU A N 1
ATOM 851 C CA . LEU A 1 112 ? 11.722 9.536 -25.439 1.00 93.75 112 LEU A CA 1
ATOM 852 C C . LEU A 1 112 ? 10.980 10.452 -26.424 1.00 93.75 112 LEU A C 1
ATOM 854 O O . LEU A 1 112 ? 11.606 11.093 -27.267 1.00 93.75 112 LEU A O 1
ATOM 858 N N . VAL A 1 113 ? 9.649 10.535 -26.316 1.00 91.25 113 VAL A N 1
ATOM 859 C CA . VAL A 1 113 ? 8.830 11.432 -27.147 1.00 91.25 113 VAL A CA 1
ATOM 860 C C . VAL A 1 113 ? 9.154 12.898 -26.869 1.00 91.25 113 VAL A C 1
ATOM 862 O O . VAL A 1 113 ? 9.253 13.686 -27.806 1.00 91.25 113 VAL A O 1
ATOM 865 N N . ARG A 1 114 ? 9.327 13.281 -25.599 1.00 91.62 114 ARG A N 1
ATOM 866 C CA . ARG A 1 114 ? 9.695 14.656 -25.213 1.00 91.62 114 ARG A CA 1
ATOM 867 C C . ARG A 1 114 ? 11.081 15.047 -25.713 1.00 91.62 114 ARG A C 1
ATOM 869 O O . ARG A 1 114 ? 11.271 16.197 -26.090 1.00 91.62 114 ARG A O 1
ATOM 876 N N . ALA A 1 115 ? 12.002 14.091 -25.742 1.00 91.06 115 ALA A N 1
ATOM 877 C CA . ALA A 1 115 ? 13.345 14.247 -26.279 1.00 91.06 115 ALA A CA 1
ATOM 878 C C . ALA A 1 115 ? 13.403 14.146 -27.820 1.00 91.06 115 ALA A C 1
ATOM 880 O O . ALA A 1 115 ? 14.488 14.140 -28.388 1.00 91.06 115 ALA A O 1
ATOM 881 N N . ASP A 1 116 ? 12.263 14.026 -28.514 1.00 88.06 116 ASP A N 1
ATOM 882 C CA . ASP A 1 116 ? 12.163 13.845 -29.975 1.00 88.06 116 ASP A CA 1
ATOM 883 C C . ASP A 1 116 ? 12.981 12.657 -30.530 1.00 88.06 116 ASP A C 1
ATOM 885 O O . ASP A 1 116 ? 13.378 12.624 -31.695 1.00 88.06 116 ASP A O 1
ATOM 889 N N . GLY A 1 117 ? 13.202 11.630 -29.706 1.00 87.56 117 GLY A N 1
ATOM 890 C CA . GLY A 1 117 ? 14.026 10.474 -30.059 1.00 87.56 117 GLY A CA 1
ATOM 891 C C . GLY A 1 117 ? 15.506 10.595 -29.681 1.00 87.56 117 GLY A C 1
ATOM 892 O O . GLY A 1 117 ? 16.266 9.664 -29.957 1.00 87.56 117 GLY A O 1
ATOM 893 N N . ASP A 1 118 ? 15.924 11.694 -29.045 1.00 90.50 118 ASP A N 1
ATOM 894 C CA . ASP A 1 118 ? 17.285 11.874 -28.537 1.00 90.50 118 ASP A CA 1
ATOM 895 C C . ASP A 1 118 ? 17.547 10.979 -27.316 1.00 90.50 118 ASP A C 1
ATOM 897 O O . ASP A 1 118 ? 17.196 11.290 -26.176 1.00 90.50 118 ASP A O 1
ATOM 901 N N . VAL A 1 119 ? 18.203 9.844 -27.564 1.00 92.00 119 VAL A N 1
ATOM 902 C CA . VAL A 1 119 ? 18.595 8.880 -26.527 1.00 92.00 119 VAL A CA 1
ATOM 903 C C . VAL A 1 119 ? 19.601 9.440 -25.524 1.00 92.00 119 VAL A C 1
ATOM 905 O O . VAL A 1 119 ? 19.701 8.894 -24.431 1.00 92.00 119 VAL A O 1
ATOM 908 N N . GLY A 1 120 ? 20.327 10.516 -25.855 1.00 92.31 120 GLY A N 1
ATOM 909 C CA . GLY A 1 120 ? 21.268 11.154 -24.933 1.00 92.31 120 GLY A CA 1
ATOM 910 C C . GLY A 1 120 ? 20.583 11.833 -23.744 1.00 92.31 120 GLY A C 1
ATOM 911 O O . GLY A 1 120 ? 21.239 12.124 -22.747 1.00 92.31 120 GLY A O 1
ATOM 912 N N . GLN A 1 121 ? 19.268 12.056 -23.831 1.00 92.44 121 GLN A N 1
ATOM 913 C CA . GLN A 1 121 ? 18.449 12.624 -22.756 1.00 92.44 121 GLN A CA 1
ATOM 914 C C . GLN A 1 121 ? 17.766 11.560 -21.890 1.00 92.44 121 GLN A C 1
ATOM 916 O O . GLN A 1 121 ? 17.054 11.906 -20.949 1.00 92.44 121 GLN A O 1
ATOM 921 N N . LEU A 1 122 ? 17.960 10.277 -22.202 1.00 94.56 122 LEU A N 1
ATOM 922 C CA . LEU A 1 122 ? 17.358 9.164 -21.478 1.00 94.56 122 LEU A CA 1
ATOM 923 C C . LEU A 1 122 ? 18.345 8.551 -20.490 1.00 94.56 122 LEU A C 1
ATOM 925 O O . LEU A 1 122 ? 19.544 8.471 -20.754 1.00 94.56 122 LEU A O 1
ATOM 929 N N . SER A 1 123 ? 17.830 8.083 -19.355 1.00 96.44 123 SER A N 1
ATOM 930 C CA . SER A 1 123 ? 18.637 7.324 -18.403 1.00 96.44 123 SER A CA 1
ATOM 931 C C . SER A 1 123 ? 18.910 5.900 -18.901 1.00 96.44 123 SER A C 1
ATOM 933 O O . SER A 1 123 ? 18.199 5.362 -19.754 1.00 96.44 123 SER A O 1
ATOM 935 N N . ASP A 1 124 ? 19.898 5.231 -18.303 1.00 96.94 124 ASP A N 1
ATOM 936 C CA . ASP A 1 124 ? 20.170 3.814 -18.578 1.00 96.94 124 ASP A CA 1
ATOM 937 C C . ASP A 1 124 ? 18.951 2.923 -18.295 1.00 96.94 124 ASP A C 1
ATOM 939 O O . ASP A 1 124 ? 18.715 1.940 -19.002 1.00 96.94 124 ASP A O 1
ATOM 943 N N . LEU A 1 125 ? 18.148 3.275 -17.285 1.00 97.19 125 LEU A N 1
ATOM 944 C CA . LEU A 1 125 ? 16.912 2.567 -16.959 1.00 97.19 125 LEU A CA 1
ATOM 945 C C . LEU A 1 125 ? 15.839 2.785 -18.033 1.00 97.19 125 LEU A C 1
ATOM 947 O O . LEU A 1 125 ? 15.150 1.833 -18.409 1.00 97.19 125 LEU A O 1
ATOM 951 N N . ASP A 1 126 ? 15.724 3.999 -18.568 1.00 96.06 126 ASP A N 1
ATOM 952 C CA . ASP A 1 126 ? 14.794 4.303 -19.658 1.00 96.06 126 ASP A CA 1
ATOM 953 C C . ASP A 1 126 ? 15.156 3.499 -20.906 1.00 96.06 126 ASP A C 1
ATOM 955 O O . ASP A 1 126 ? 14.322 2.791 -21.465 1.00 96.06 126 ASP A O 1
ATOM 959 N N . LEU A 1 127 ? 16.431 3.505 -21.294 1.00 96.31 127 LEU A N 1
ATOM 960 C CA . LEU A 1 127 ? 16.911 2.724 -22.433 1.00 96.31 127 LEU A CA 1
ATOM 961 C C . LEU A 1 127 ? 16.721 1.216 -22.213 1.00 96.31 127 LEU A C 1
ATOM 963 O O . LEU A 1 127 ? 16.288 0.498 -23.120 1.00 96.31 127 LEU A O 1
ATOM 967 N N . ALA A 1 128 ? 17.006 0.723 -21.007 1.00 97.12 128 ALA A N 1
ATOM 968 C CA . ALA A 1 128 ? 16.829 -0.681 -20.661 1.00 97.12 128 ALA A CA 1
ATOM 969 C C . ALA A 1 128 ? 15.356 -1.117 -20.689 1.00 97.12 128 ALA A C 1
ATOM 971 O O . ALA A 1 128 ? 15.055 -2.202 -21.196 1.00 97.12 128 ALA A O 1
ATOM 972 N N . SER A 1 129 ? 14.449 -0.283 -20.178 1.00 96.75 129 SER A N 1
ATOM 973 C CA . SER A 1 129 ? 13.007 -0.551 -20.149 1.00 96.75 129 SER A CA 1
ATOM 974 C C . SER A 1 129 ? 12.367 -0.481 -21.537 1.00 96.75 129 SER A C 1
ATOM 976 O O . SER A 1 129 ? 11.601 -1.375 -21.897 1.00 96.75 129 SER A O 1
ATOM 978 N N . LEU A 1 130 ? 12.759 0.490 -22.366 1.00 95.75 130 LEU A N 1
ATOM 979 C CA . LEU A 1 130 ? 12.358 0.575 -23.772 1.00 95.75 130 LEU A CA 1
ATOM 980 C C . LEU A 1 130 ? 12.794 -0.667 -24.553 1.00 95.75 130 LEU A C 1
ATOM 982 O O . LEU A 1 130 ? 11.978 -1.287 -25.235 1.00 95.75 130 LEU A O 1
ATOM 986 N N . ARG A 1 131 ? 14.056 -1.084 -24.395 1.00 94.81 131 ARG A N 1
ATOM 987 C CA . ARG A 1 131 ? 14.582 -2.309 -25.012 1.00 94.81 131 ARG A CA 1
ATOM 988 C C . ARG A 1 131 ? 13.815 -3.546 -24.556 1.00 94.81 131 ARG A C 1
ATOM 990 O O . ARG A 1 131 ? 13.500 -4.393 -25.386 1.00 94.81 131 ARG A O 1
ATOM 997 N N . TRP A 1 132 ? 13.521 -3.659 -23.260 1.00 95.62 132 TRP A N 1
ATOM 998 C CA . TRP A 1 132 ? 12.725 -4.766 -22.726 1.00 95.62 132 TRP A CA 1
ATOM 999 C C . TRP A 1 132 ? 11.331 -4.820 -23.365 1.00 95.62 132 TRP A C 1
ATOM 1001 O O . TRP A 1 132 ? 10.875 -5.899 -23.738 1.00 95.62 132 TRP A O 1
ATOM 1011 N N . ALA A 1 133 ? 10.701 -3.664 -23.576 1.00 93.56 133 ALA A N 1
ATOM 1012 C CA . ALA A 1 133 ? 9.404 -3.556 -24.235 1.00 93.56 133 ALA A CA 1
ATOM 1013 C C . ALA A 1 133 ? 9.473 -3.721 -25.773 1.00 93.56 133 ALA A C 1
ATOM 1015 O O . ALA A 1 133 ? 8.442 -3.722 -26.441 1.00 93.56 133 ALA A O 1
ATOM 1016 N N . GLY A 1 134 ? 10.667 -3.872 -26.357 1.00 92.88 134 GLY A N 1
ATOM 1017 C CA . GLY A 1 134 ? 10.857 -4.002 -27.805 1.00 92.88 134 GLY A CA 1
ATOM 1018 C C . GLY A 1 134 ? 10.809 -2.676 -28.573 1.00 92.88 134 GLY A C 1
ATOM 1019 O O . GLY A 1 134 ? 10.654 -2.679 -29.794 1.00 92.88 134 GLY A O 1
ATOM 1020 N N . VAL A 1 135 ? 10.953 -1.544 -27.883 1.00 92.94 135 VAL A N 1
ATOM 1021 C CA . VAL A 1 135 ? 11.025 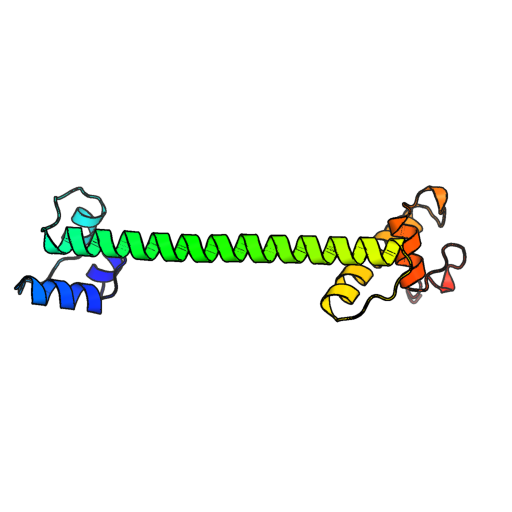-0.216 -28.500 1.00 92.94 135 VAL A CA 1
ATOM 1022 C C . VAL A 1 135 ? 12.442 0.052 -28.980 1.00 92.94 135 VAL A C 1
ATOM 1024 O O . VAL A 1 135 ? 13.412 -0.068 -28.232 1.00 92.94 135 VAL A O 1
ATOM 1027 N N . ILE A 1 136 ? 12.545 0.501 -30.224 1.00 89.88 136 ILE A N 1
ATOM 1028 C CA . ILE A 1 136 ? 13.775 0.991 -30.832 1.00 89.88 136 ILE A CA 1
ATOM 1029 C C . ILE A 1 136 ? 13.662 2.520 -30.936 1.00 89.88 136 ILE A C 1
ATOM 1031 O O . ILE A 1 136 ? 12.866 3.013 -31.742 1.00 89.88 136 ILE A O 1
ATOM 1035 N N . PRO A 1 137 ? 14.452 3.296 -30.168 1.00 87.88 137 PRO A N 1
ATOM 1036 C CA . PRO A 1 137 ? 14.356 4.756 -30.142 1.00 87.88 137 PRO A CA 1
ATOM 1037 C C . PRO A 1 137 ? 14.419 5.411 -31.525 1.00 87.88 137 PRO A C 1
ATOM 1039 O O . PRO A 1 137 ? 13.618 6.278 -31.840 1.00 87.88 137 PRO A O 1
ATOM 1042 N N . GLN A 1 138 ? 15.290 4.929 -32.408 1.00 85.38 138 GLN A N 1
ATOM 1043 C CA . GLN A 1 138 ? 15.469 5.493 -33.750 1.00 85.38 138 GLN A CA 1
ATOM 1044 C C . GLN A 1 138 ? 14.367 5.073 -34.737 1.00 85.38 138 GLN A C 1
ATOM 1046 O O . GLN A 1 138 ? 14.287 5.610 -35.839 1.00 85.38 138 GLN A O 1
ATOM 1051 N N . ASN A 1 139 ? 13.511 4.117 -34.369 1.00 87.19 139 ASN A N 1
ATOM 1052 C CA . ASN A 1 139 ? 12.435 3.626 -35.216 1.00 87.19 139 ASN A CA 1
ATOM 1053 C C . ASN A 1 139 ? 11.071 3.938 -34.590 1.00 87.19 139 ASN A C 1
ATOM 1055 O O . ASN A 1 139 ? 10.524 3.147 -33.817 1.00 87.19 139 ASN A O 1
ATOM 1059 N N . ARG A 1 140 ? 10.477 5.060 -35.013 1.00 84.31 140 ARG A N 1
ATOM 1060 C CA . ARG A 1 140 ? 9.160 5.529 -34.545 1.00 84.31 140 ARG A CA 1
ATOM 1061 C C . ARG A 1 140 ? 8.025 4.519 -34.729 1.00 84.31 140 ARG A C 1
ATOM 1063 O O . ARG A 1 140 ? 7.051 4.580 -33.989 1.00 84.31 140 ARG A O 1
ATOM 1070 N N . SER A 1 141 ? 8.136 3.571 -35.664 1.00 85.38 141 SER A N 1
ATOM 1071 C CA . SER A 1 141 ? 7.110 2.527 -35.844 1.00 85.38 141 SER A CA 1
ATOM 1072 C C . SER A 1 141 ? 7.025 1.548 -34.666 1.00 85.38 141 SER A C 1
ATOM 1074 O O . SER A 1 141 ? 6.006 0.885 -34.495 1.00 85.38 141 SER A O 1
ATOM 1076 N N . THR A 1 142 ? 8.070 1.484 -33.836 1.00 86.44 142 THR A N 1
ATOM 1077 C CA . THR A 1 142 ? 8.106 0.663 -32.616 1.00 86.44 142 THR A CA 1
ATOM 1078 C C . THR A 1 142 ? 7.575 1.396 -31.386 1.00 86.44 142 THR A C 1
ATOM 1080 O O . THR A 1 142 ? 7.489 0.814 -30.309 1.00 86.44 142 THR A O 1
ATOM 1083 N N . TRP A 1 143 ? 7.230 2.681 -31.516 1.00 86.06 143 TRP A N 1
ATOM 1084 C CA . TRP A 1 143 ? 6.766 3.479 -30.392 1.00 86.06 143 TRP A CA 1
ATOM 1085 C C . TRP A 1 143 ? 5.281 3.208 -30.137 1.00 86.06 143 TRP A C 1
ATOM 1087 O O . TRP A 1 143 ? 4.452 3.298 -31.043 1.00 86.06 143 TRP A O 1
ATOM 1097 N N . PHE A 1 144 ? 4.912 2.944 -28.882 1.00 70.88 144 PHE A N 1
ATOM 1098 C CA . PHE A 1 144 ? 3.534 2.598 -28.503 1.00 70.88 144 PHE A CA 1
ATOM 1099 C C . PHE A 1 144 ? 2.509 3.730 -28.716 1.00 70.88 144 PHE A C 1
ATOM 1101 O O . PHE A 1 144 ? 1.308 3.500 -28.610 1.00 70.88 144 PHE A O 1
ATOM 1108 N N . LEU A 1 145 ? 2.961 4.948 -29.043 1.00 64.56 145 LEU A N 1
ATOM 1109 C CA . LEU A 1 145 ? 2.129 6.148 -29.213 1.00 64.56 145 LEU A CA 1
ATOM 1110 C C . LEU A 1 145 ? 1.769 6.464 -30.687 1.00 64.56 145 LEU A C 1
ATOM 1112 O O . LEU A 1 145 ? 1.285 7.551 -30.989 1.00 64.56 145 LEU A O 1
ATOM 1116 N N . GLY A 1 146 ? 1.965 5.515 -31.611 1.00 46.94 146 GLY A N 1
ATOM 1117 C CA . GLY A 1 146 ? 1.851 5.712 -33.065 1.00 46.94 146 GLY A CA 1
ATOM 1118 C C . GLY A 1 146 ? 0.575 5.216 -33.768 1.00 46.94 146 GLY A C 1
ATOM 1119 O O . GLY A 1 146 ? 0.652 4.862 -34.941 1.00 46.94 146 GLY A O 1
ATOM 1120 N N . ARG A 1 147 ? -0.597 5.168 -33.117 1.00 41.41 147 ARG A N 1
ATOM 1121 C CA . ARG A 1 147 ? -1.896 5.009 -33.820 1.00 41.41 147 ARG A CA 1
ATOM 1122 C C . ARG A 1 147 ? -2.947 6.001 -33.317 1.00 41.41 147 ARG A C 1
ATOM 1124 O O . ARG A 1 147 ? -3.977 5.628 -32.768 1.00 41.41 147 ARG A O 1
ATOM 1131 N N . GLY A 1 148 ? -2.686 7.285 -33.543 1.00 39.28 148 GLY A N 1
ATOM 1132 C CA . GLY A 1 148 ? -3.748 8.277 -33.671 1.00 39.28 148 GLY A CA 1
ATOM 1133 C C . GLY A 1 148 ? -4.263 8.251 -35.107 1.00 39.28 148 GLY A C 1
ATOM 1134 O O . GLY A 1 148 ? -3.604 8.783 -35.994 1.00 39.28 148 GLY A O 1
ATOM 1135 N N . ASN A 1 149 ? -5.405 7.598 -35.332 1.00 33.97 149 ASN A N 1
ATOM 1136 C CA . ASN A 1 149 ? -6.181 7.723 -36.567 1.00 33.97 149 ASN A CA 1
ATOM 1137 C C . ASN A 1 149 ? -6.399 9.216 -36.887 1.00 33.97 149 ASN A C 1
ATOM 1139 O O . ASN A 1 149 ? -6.969 9.941 -36.067 1.00 33.97 149 ASN A O 1
ATOM 1143 N N . ARG A 1 150 ? -5.985 9.649 -38.076 1.00 34.47 150 ARG A N 1
ATOM 1144 C CA . ARG A 1 150 ? -6.622 10.735 -38.823 1.00 34.47 150 ARG A CA 1
ATOM 1145 C C . ARG A 1 150 ? -7.020 10.183 -40.177 1.00 34.47 150 ARG A C 1
ATOM 1147 O O . ARG A 1 150 ? -6.184 9.450 -40.751 1.00 34.47 150 ARG A O 1
#

pLDDT: mean 88.89, std 10.59, range [33.97, 97.88]